Protein AF-A0A929BV76-F1 (afdb_monomer)

Mean predicted aligned error: 12.41 Å

pLDDT: mean 89.95, std 10.4, range [46.97, 98.25]

Foldseek 3Di:
DKAFFPPFDWDDDPNWTWTAAPVGDIDTDHPVLVVLLVVPHPDDLVVCLVPVCVVVDHSVNNVVSVVVCCVRRRIPDPCPPDPPDLQQDEDDEAEAEAEDAQCQVVVVVVVVVVVPDSYDDYAAEYEYQQHDNCSVVCCVPPPVRHHYHYDNHGDDPVVSVVVSVVVD

Sequence (168 aa):
MYLQPPGVEETKIDRRHVLSTGEGGKIVIDAKLFAFWKFAIGKDLSTILVEYTAQEVNQNEVRAGLSCLVEAGLLLREQDRQPENSEMVSGPLVSIIIVAHNSQEWLTECLDSIGQQTYQPIEILLVDNGSDDGTGTWISSAYPQVKYHRLMTSVSFSKAINIGVEKS

Solvent-accessible surface area (backbone atoms only — not comparable to full-atom values): 9756 Å² total; per-residue (Å²): 71,27,35,75,37,74,69,47,45,87,46,74,57,97,91,37,46,27,36,30,23,67,87,74,48,76,46,79,46,55,74,66,62,46,51,49,53,63,64,40,47,80,32,39,71,71,57,46,58,58,64,53,35,74,71,78,45,55,67,65,58,54,51,49,52,52,48,53,34,34,76,66,44,59,30,39,52,72,57,80,78,56,76,89,70,78,59,73,45,73,66,74,79,42,75,46,71,43,77,42,58,70,41,59,77,63,48,51,60,52,50,55,56,61,71,66,51,53,62,43,49,71,47,45,36,40,30,30,43,44,54,85,77,52,50,70,64,48,42,62,69,77,41,70,82,46,46,78,45,76,36,95,60,66,67,56,69,71,57,48,51,52,55,37,62,76,70,102

Secondary structure (DSSP, 8-state):
-EEPPTT--EEEETTEEEEE-TTS-EEEE-HHHHHHHHHHBT--HHHHHHHTGGGT--HHHHHHHHHHHHHTTS-EETTTT--S----EEEEEEEEEEEESS-HHHHHHHHHHHHT-SEEEEEEEEEE-S--SSHHHHHHHH-TTSEEEE-SS---HHHHHHHHHTT-

Structure (mmCIF, N/CA/C/O backbone):
data_AF-A0A929BV76-F1
#
_entry.id   AF-A0A929BV76-F1
#
loop_
_atom_site.group_PDB
_atom_site.id
_atom_site.type_symbol
_atom_site.label_atom_id
_atom_site.label_alt_id
_atom_site.label_comp_id
_atom_site.label_asym_id
_atom_site.label_entity_id
_atom_site.label_seq_id
_atom_site.pdbx_PDB_ins_code
_atom_site.Cartn_x
_atom_site.Cartn_y
_atom_site.Cartn_z
_atom_site.occupancy
_atom_site.B_iso_or_equiv
_atom_site.auth_seq_id
_atom_site.auth_comp_id
_atom_site.auth_asym_id
_atom_site.auth_atom_id
_atom_site.pdbx_PDB_model_num
ATOM 1 N N . MET A 1 1 ? -16.881 0.079 12.550 1.00 89.56 1 MET A N 1
ATOM 2 C CA . MET A 1 1 ? -16.671 -0.217 13.987 1.00 89.56 1 MET A CA 1
ATOM 3 C C . MET A 1 1 ? -15.292 -0.843 14.200 1.00 89.56 1 MET A C 1
ATOM 5 O O . MET A 1 1 ? -14.754 -1.395 13.246 1.00 89.56 1 MET A O 1
ATOM 9 N N . TYR A 1 2 ? -14.708 -0.754 15.396 1.00 93.62 2 TYR A N 1
ATOM 10 C CA . TYR A 1 2 ? -13.514 -1.506 15.792 1.00 93.62 2 TYR A CA 1
ATOM 11 C C . TYR A 1 2 ? -13.928 -2.785 16.521 1.00 93.62 2 TYR A C 1
ATOM 13 O O . TYR A 1 2 ? -14.788 -2.753 17.397 1.00 93.62 2 TYR A O 1
ATOM 21 N N . LEU A 1 3 ? -13.320 -3.909 16.172 1.00 93.94 3 LEU A N 1
ATOM 22 C CA . LEU A 1 3 ? -13.621 -5.234 16.696 1.00 93.94 3 LEU A CA 1
ATOM 23 C C . LEU A 1 3 ? -12.371 -5.881 17.278 1.00 93.94 3 LEU A C 1
ATOM 25 O O . LEU A 1 3 ? -11.248 -5.571 16.884 1.00 93.94 3 LEU A O 1
ATOM 29 N N . GLN A 1 4 ? -12.582 -6.835 18.176 1.00 93.81 4 GLN A N 1
ATOM 30 C CA . GLN A 1 4 ? -11.523 -7.725 18.624 1.00 93.81 4 GLN A CA 1
ATOM 31 C C . GLN A 1 4 ? -11.252 -8.788 17.541 1.00 93.81 4 GLN A C 1
ATOM 33 O O . GLN A 1 4 ? -12.186 -9.500 17.159 1.00 93.81 4 GLN A O 1
ATOM 38 N N . PRO A 1 5 ? -10.011 -8.919 17.041 1.00 91.44 5 PRO A N 1
ATOM 39 C CA . PRO A 1 5 ? -9.656 -9.963 16.088 1.00 91.44 5 PRO A CA 1
ATOM 40 C C . PRO A 1 5 ? -9.756 -11.367 16.719 1.00 91.44 5 PRO A C 1
ATOM 42 O O . PRO A 1 5 ? -9.495 -11.523 17.917 1.00 91.44 5 PRO A O 1
ATOM 45 N N . PRO A 1 6 ? -10.080 -12.415 15.939 1.00 89.50 6 PRO A N 1
ATOM 46 C CA . PRO A 1 6 ? -10.023 -13.795 16.417 1.00 89.50 6 PRO A CA 1
ATOM 47 C C . PRO A 1 6 ? -8.628 -14.163 16.946 1.00 89.50 6 PRO A C 1
ATOM 49 O O . PRO A 1 6 ? -7.618 -13.827 16.332 1.00 89.50 6 PRO A O 1
ATOM 52 N N . GLY A 1 7 ? -8.565 -14.869 18.079 1.00 88.94 7 GLY A N 1
ATOM 53 C CA . GLY A 1 7 ? -7.301 -15.323 18.680 1.00 88.94 7 GLY A CA 1
ATOM 54 C C . GLY A 1 7 ? -6.524 -14.254 19.459 1.00 88.94 7 GLY A C 1
ATOM 55 O O . GLY A 1 7 ? -5.500 -14.576 20.062 1.00 88.94 7 GLY A O 1
ATOM 56 N N . VAL A 1 8 ? -7.005 -13.008 19.498 1.00 93.12 8 VAL A N 1
ATOM 57 C CA . VAL A 1 8 ? -6.474 -11.965 20.386 1.00 93.12 8 VAL A CA 1
ATOM 58 C C . VAL A 1 8 ? -7.124 -12.112 21.753 1.00 93.12 8 VAL A C 1
ATOM 60 O O . VAL A 1 8 ? -8.315 -11.862 21.911 1.00 93.12 8 VAL A O 1
ATOM 63 N N . GLU A 1 9 ? -6.346 -12.513 22.750 1.00 92.31 9 GLU A N 1
ATOM 64 C CA . GLU A 1 9 ? -6.779 -12.755 24.121 1.00 92.31 9 GLU A CA 1
ATOM 65 C C . GLU A 1 9 ? -5.881 -12.007 25.103 1.00 92.31 9 GLU A C 1
ATOM 67 O O . GLU A 1 9 ? -4.672 -11.862 24.907 1.00 92.31 9 GLU A O 1
ATOM 72 N N . GLU A 1 10 ? -6.480 -11.546 26.199 1.00 93.88 10 GLU A N 1
ATOM 73 C CA . GLU A 1 10 ? -5.738 -10.954 27.303 1.00 93.88 10 GLU A CA 1
ATOM 74 C C . GLU A 1 10 ? -5.147 -12.044 28.199 1.00 93.88 10 GLU A C 1
ATOM 76 O O . GLU A 1 10 ? -5.849 -12.882 28.760 1.00 93.88 10 GLU A O 1
ATOM 81 N N . THR A 1 11 ? -3.847 -11.939 28.443 1.00 93.50 11 THR A N 1
ATOM 82 C CA . THR A 1 11 ? -3.142 -12.636 29.515 1.00 93.50 11 THR A CA 1
ATOM 83 C C . THR A 1 11 ? -2.368 -11.632 30.371 1.00 93.50 11 THR A C 1
ATOM 85 O O . THR A 1 11 ? -2.231 -10.455 30.025 1.00 93.50 11 THR A O 1
ATOM 88 N N . LYS A 1 12 ? -1.867 -12.075 31.529 1.00 91.81 12 LYS A N 1
ATOM 89 C CA . LYS A 1 12 ? -1.009 -11.255 32.393 1.00 91.81 12 LYS A CA 1
ATOM 90 C C . LYS A 1 12 ? 0.306 -11.959 32.677 1.00 91.81 12 LYS A C 1
ATOM 92 O O . LYS A 1 12 ? 0.313 -13.122 33.067 1.00 91.81 12 LYS A O 1
ATOM 97 N N . ILE A 1 13 ? 1.402 -11.219 32.540 1.00 90.31 13 ILE A N 1
ATOM 98 C CA . ILE A 1 13 ? 2.753 -11.660 32.905 1.00 90.31 13 ILE A CA 1
ATOM 99 C C . ILE A 1 13 ? 3.349 -10.585 33.808 1.00 90.31 13 ILE A C 1
ATOM 101 O O . ILE A 1 13 ? 3.419 -9.421 33.418 1.00 90.31 13 ILE A O 1
ATOM 105 N N . ASP A 1 14 ? 3.735 -10.947 35.032 1.00 87.25 14 ASP A N 1
ATOM 106 C CA . ASP A 1 14 ? 4.325 -10.023 36.013 1.00 87.25 14 ASP A CA 1
ATOM 107 C C . ASP A 1 14 ? 3.531 -8.715 36.181 1.00 87.25 14 ASP A C 1
ATOM 109 O O . ASP A 1 14 ? 4.085 -7.618 36.169 1.00 87.25 14 ASP A O 1
ATOM 113 N N . ARG A 1 15 ? 2.200 -8.832 36.307 1.00 87.62 15 ARG A N 1
ATOM 114 C CA . ARG A 1 15 ? 1.238 -7.712 36.419 1.00 87.62 15 ARG A CA 1
ATOM 115 C C . ARG A 1 15 ? 1.116 -6.811 35.180 1.00 87.62 15 ARG A C 1
ATOM 117 O O . ARG A 1 15 ? 0.365 -5.842 35.234 1.00 87.62 15 ARG A O 1
ATOM 124 N N . ARG A 1 16 ? 1.787 -7.127 34.071 1.00 90.25 16 ARG A N 1
ATOM 125 C CA . ARG A 1 16 ? 1.642 -6.424 32.788 1.00 90.25 16 ARG A CA 1
ATOM 126 C C . ARG A 1 16 ? 0.587 -7.103 31.924 1.00 90.25 16 ARG A C 1
ATOM 128 O O . ARG A 1 16 ? 0.485 -8.331 31.934 1.00 90.25 16 ARG A O 1
ATOM 135 N N . HIS A 1 17 ? -0.186 -6.304 31.197 1.00 95.06 17 HIS A N 1
ATOM 136 C CA . HIS A 1 17 ? -1.154 -6.810 30.230 1.00 95.06 17 HIS A CA 1
ATOM 137 C C . HIS A 1 17 ? -0.415 -7.314 28.992 1.00 95.06 17 HIS A C 1
ATOM 139 O O . HIS A 1 17 ? 0.510 -6.664 28.503 1.00 95.06 17 HIS A O 1
ATOM 145 N N . VAL A 1 18 ? -0.808 -8.488 28.510 1.00 94.88 18 VAL A N 1
ATOM 146 C CA . VAL A 1 18 ? -0.233 -9.122 27.327 1.00 94.88 18 VAL A CA 1
ATOM 147 C C . VAL A 1 18 ? -1.372 -9.569 26.431 1.00 94.88 18 VAL A C 1
ATOM 149 O O . VAL A 1 18 ? -2.225 -10.333 26.872 1.00 94.88 18 VAL A O 1
ATOM 152 N N . LEU A 1 19 ? -1.387 -9.101 25.191 1.00 95.94 19 LEU A N 1
ATOM 153 C CA . LEU A 1 19 ? -2.366 -9.507 24.189 1.00 95.94 19 LEU A CA 1
ATOM 154 C C . LEU A 1 19 ? -1.727 -10.524 23.243 1.00 95.94 19 LEU A C 1
ATOM 156 O O . LEU A 1 19 ? -0.604 -10.302 22.785 1.00 95.94 19 LEU A O 1
ATOM 160 N N . SER A 1 20 ? -2.400 -11.641 22.968 1.00 93.56 20 SER A N 1
ATOM 161 C CA . SER A 1 20 ? -1.988 -12.519 21.867 1.00 93.56 20 SER A CA 1
ATOM 162 C C . SER A 1 20 ? -2.314 -11.888 20.513 1.00 93.56 20 SER A C 1
ATOM 164 O O . SER A 1 20 ? -3.194 -11.038 20.419 1.00 93.56 20 SER A O 1
ATOM 166 N N . THR A 1 21 ? -1.607 -12.296 19.463 1.00 87.12 21 THR A N 1
ATOM 167 C CA . THR A 1 21 ? -1.942 -11.958 18.072 1.00 87.12 21 THR A CA 1
ATOM 168 C C . THR A 1 21 ? -2.556 -13.171 17.372 1.00 87.12 21 THR A C 1
ATOM 170 O O . THR A 1 21 ? -2.364 -14.306 17.815 1.00 87.12 2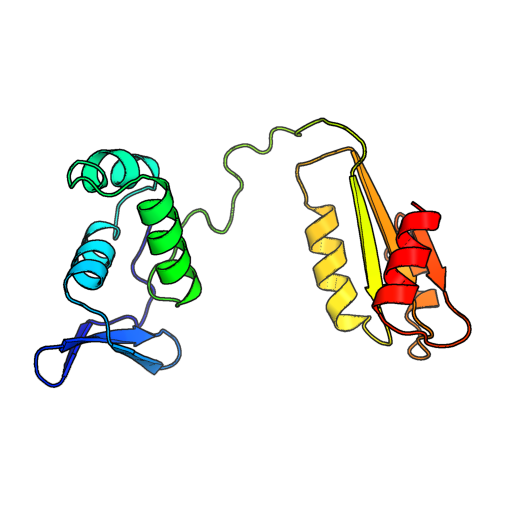1 THR A O 1
ATOM 173 N N . GLY A 1 22 ? -3.261 -12.954 16.257 1.00 77.19 22 GLY A N 1
ATOM 174 C CA . GLY A 1 22 ? -3.861 -14.039 15.464 1.00 77.19 22 GLY A CA 1
ATOM 175 C C . GLY A 1 22 ? -2.853 -15.075 14.937 1.00 77.19 22 GLY A C 1
ATOM 176 O O . GLY A 1 22 ? -3.221 -16.218 14.687 1.00 77.19 22 GLY A O 1
ATOM 177 N N . GLU A 1 23 ? -1.572 -14.708 14.839 1.00 81.31 23 GLU A N 1
ATOM 178 C CA . GLU A 1 23 ? -0.470 -15.591 14.422 1.00 81.31 23 GLU A CA 1
ATOM 179 C C . GLU A 1 23 ? 0.255 -16.270 15.604 1.00 81.31 23 GLU A C 1
ATOM 181 O O . GLU A 1 23 ? 1.287 -16.914 15.428 1.00 81.31 23 GLU A O 1
ATOM 186 N N . GLY A 1 24 ? -0.260 -16.133 16.832 1.00 81.44 24 GLY A N 1
ATOM 187 C CA . GLY A 1 24 ? 0.323 -16.740 18.036 1.00 81.44 24 GLY A CA 1
ATOM 188 C C . GLY A 1 24 ? 1.435 -15.919 18.704 1.00 81.44 24 GLY A C 1
ATOM 189 O O . GLY A 1 24 ? 2.066 -16.392 19.654 1.00 81.44 24 GLY A O 1
ATOM 190 N N . GLY A 1 25 ? 1.665 -14.684 18.252 1.00 88.25 25 GLY A N 1
ATOM 191 C CA . GLY A 1 25 ? 2.547 -13.720 18.907 1.00 88.25 25 GLY A CA 1
ATOM 192 C C . GLY A 1 25 ? 1.968 -13.198 20.226 1.00 88.25 25 GLY A C 1
ATOM 193 O O . GLY A 1 25 ? 0.800 -13.418 20.544 1.00 88.25 25 GLY A O 1
ATOM 194 N N . LYS A 1 26 ? 2.792 -12.502 21.018 1.00 92.75 26 LYS A N 1
ATOM 195 C CA . LYS A 1 26 ? 2.381 -11.858 22.277 1.00 92.75 26 LYS A CA 1
ATOM 196 C C . LYS A 1 26 ? 2.942 -10.445 22.359 1.00 92.75 26 LYS A C 1
ATOM 198 O O . LYS A 1 26 ? 4.150 -10.258 22.238 1.00 92.75 26 LYS A O 1
ATOM 203 N N . ILE A 1 27 ? 2.078 -9.474 22.625 1.00 93.00 27 ILE A N 1
ATOM 204 C CA . ILE A 1 27 ? 2.427 -8.058 22.735 1.00 93.00 27 ILE A CA 1
ATOM 205 C C . ILE A 1 27 ? 2.163 -7.606 24.166 1.00 93.00 27 ILE A C 1
ATOM 207 O O . ILE A 1 27 ? 1.034 -7.661 24.651 1.00 93.00 27 ILE A O 1
ATOM 211 N N . VAL A 1 28 ? 3.214 -7.163 24.856 1.00 94.56 28 VAL A N 1
ATOM 212 C CA . VAL A 1 28 ? 3.083 -6.528 26.172 1.00 94.56 28 VAL A CA 1
ATOM 213 C C . VAL A 1 28 ? 2.648 -5.083 25.963 1.00 94.56 28 VAL A C 1
ATOM 215 O O . VAL A 1 28 ? 3.288 -4.350 25.215 1.00 94.56 28 VAL A O 1
ATOM 218 N N . ILE A 1 29 ? 1.586 -4.673 26.645 1.00 93.00 29 ILE A N 1
ATOM 219 C CA . ILE A 1 29 ? 0.971 -3.356 26.492 1.00 93.00 29 ILE A CA 1
ATOM 220 C C . ILE A 1 29 ? 0.846 -2.670 27.856 1.00 93.00 29 ILE A C 1
ATOM 222 O O . ILE A 1 29 ? 0.606 -3.320 28.880 1.00 93.00 29 ILE A O 1
ATOM 226 N N . ASP A 1 30 ? 1.058 -1.353 27.897 1.00 91.75 30 ASP A N 1
ATOM 227 C CA . ASP A 1 30 ? 0.887 -0.587 29.130 1.00 91.75 30 ASP A CA 1
ATOM 228 C C . ASP A 1 30 ? -0.599 -0.433 29.494 1.00 91.75 30 ASP A C 1
ATOM 230 O O . ASP A 1 30 ? -1.496 -0.636 28.676 1.00 91.75 30 ASP A O 1
ATOM 234 N N . ALA A 1 31 ? -0.872 -0.067 30.747 1.00 90.56 31 ALA A N 1
ATOM 235 C CA . ALA A 1 31 ? -2.235 0.001 31.264 1.00 90.56 31 ALA A CA 1
ATOM 236 C C . ALA A 1 31 ? -3.123 1.032 30.541 1.00 90.56 31 ALA A C 1
ATOM 238 O O . ALA A 1 31 ? -4.326 0.798 30.418 1.00 90.56 31 ALA A O 1
ATOM 239 N N . LYS A 1 32 ? -2.561 2.150 30.058 1.00 90.12 32 LYS A N 1
ATOM 240 C CA . LYS A 1 32 ? -3.327 3.177 29.337 1.00 90.12 32 LYS A CA 1
ATOM 241 C C . LYS A 1 32 ? -3.707 2.673 27.954 1.00 90.12 32 LYS A C 1
ATOM 243 O O . LYS A 1 32 ? -4.881 2.725 27.599 1.00 90.12 32 LYS A O 1
ATOM 248 N N . LEU A 1 33 ? -2.743 2.144 27.200 1.00 91.44 33 LEU A N 1
ATOM 249 C CA . LEU A 1 33 ? -3.015 1.628 25.859 1.00 91.44 33 LEU A CA 1
ATOM 250 C C . LEU A 1 33 ? -3.921 0.388 25.907 1.00 91.44 33 LEU A C 1
ATOM 252 O O . LEU A 1 33 ? -4.783 0.215 25.052 1.00 91.44 33 LEU A O 1
ATOM 256 N N . PHE A 1 34 ? -3.809 -0.426 26.957 1.00 94.62 34 PHE A N 1
ATOM 257 C CA . PHE A 1 34 ? -4.718 -1.540 27.207 1.00 94.62 34 PHE A CA 1
ATOM 258 C C . PHE A 1 34 ? -6.158 -1.086 27.494 1.00 94.62 34 PHE A C 1
ATOM 260 O O . PHE A 1 34 ? -7.112 -1.647 26.950 1.00 94.62 34 PHE A O 1
ATOM 267 N N . ALA A 1 35 ? -6.329 -0.062 28.337 1.00 93.12 35 ALA A N 1
ATOM 268 C CA . ALA A 1 35 ? -7.640 0.525 28.595 1.00 93.12 35 ALA A CA 1
ATOM 269 C C . ALA A 1 35 ? -8.236 1.127 27.315 1.00 93.12 35 ALA A C 1
ATOM 271 O O . ALA A 1 35 ? -9.422 0.934 27.052 1.00 93.12 35 ALA A O 1
ATOM 272 N N . PHE A 1 36 ? -7.408 1.778 26.493 1.00 94.62 36 PHE A N 1
ATOM 273 C CA . PHE A 1 36 ? -7.817 2.305 25.195 1.00 94.62 36 PHE A CA 1
ATOM 274 C C . PHE A 1 36 ? -8.262 1.207 24.226 1.00 94.62 36 PHE A C 1
ATOM 276 O O . PHE A 1 36 ? -9.326 1.313 23.620 1.00 94.62 36 PHE A O 1
ATOM 283 N N . TRP A 1 37 ? -7.492 0.121 24.129 1.00 95.81 37 TRP A N 1
ATOM 284 C CA . TRP A 1 37 ? -7.837 -1.049 23.325 1.00 95.81 37 TRP A CA 1
ATOM 285 C C . TRP A 1 37 ? -9.200 -1.623 23.731 1.00 95.81 37 TRP A C 1
ATOM 287 O O . TRP A 1 37 ? -10.087 -1.742 22.888 1.00 95.81 37 TRP A O 1
ATOM 297 N N . LYS A 1 38 ? -9.421 -1.875 25.032 1.00 95.19 38 LYS A N 1
ATOM 298 C CA . LYS A 1 38 ? -10.731 -2.323 25.544 1.00 95.19 38 LYS A CA 1
ATOM 299 C C . LYS A 1 38 ? -11.846 -1.325 25.259 1.00 95.19 38 LYS A C 1
ATOM 301 O O . LYS A 1 38 ? -12.967 -1.727 24.966 1.00 95.19 38 LYS A O 1
ATOM 306 N N . PHE A 1 39 ? -11.552 -0.034 25.373 1.00 95.31 39 PHE A N 1
ATOM 307 C CA . PHE A 1 39 ? -12.518 1.026 25.134 1.00 95.31 39 PHE A CA 1
ATOM 308 C C . PHE A 1 39 ? -12.982 1.071 23.671 1.00 95.31 39 PHE A C 1
ATOM 310 O O . PHE A 1 39 ? -14.166 1.307 23.427 1.00 95.31 39 PHE A O 1
ATOM 317 N N . ALA A 1 40 ? -12.071 0.848 22.721 1.00 95.31 40 ALA A N 1
ATOM 318 C CA . ALA A 1 40 ? -12.346 0.932 21.291 1.00 95.31 40 ALA A CA 1
ATOM 319 C C . ALA A 1 40 ? -13.221 -0.219 20.767 1.00 95.31 40 ALA A C 1
ATOM 321 O O . ALA A 1 40 ? -13.998 -0.012 19.835 1.00 95.31 40 ALA A O 1
ATOM 322 N N . ILE A 1 41 ? -13.125 -1.415 21.362 1.00 95.44 41 ILE A N 1
ATOM 323 C CA . ILE A 1 41 ? -13.888 -2.596 20.929 1.00 95.44 41 ILE A CA 1
ATOM 324 C C . ILE A 1 41 ? -15.396 -2.306 20.969 1.00 95.44 41 ILE A C 1
ATOM 326 O O . ILE A 1 41 ? -15.948 -1.885 21.986 1.00 95.44 41 ILE A O 1
ATOM 330 N N . GLY A 1 42 ? -16.065 -2.554 19.844 1.00 94.50 42 GLY A N 1
ATOM 331 C CA . GLY A 1 42 ? -17.498 -2.346 19.655 1.00 94.50 42 GLY A CA 1
ATOM 332 C C . GLY A 1 42 ? -17.909 -0.898 19.375 1.00 94.50 42 GLY A C 1
ATOM 333 O O . GLY A 1 42 ? -19.103 -0.622 19.342 1.00 94.50 42 GLY A O 1
ATOM 334 N N . LYS A 1 43 ? -16.966 0.035 19.179 1.00 93.88 43 LYS A N 1
ATOM 335 C CA . LYS A 1 43 ? -17.265 1.443 18.857 1.00 93.88 43 LYS A CA 1
ATOM 336 C C . LYS A 1 43 ? -16.765 1.827 17.470 1.00 93.88 43 LYS A C 1
ATOM 338 O O . LYS A 1 43 ? -15.825 1.235 16.948 1.00 93.88 43 LYS A O 1
ATOM 343 N N . ASP A 1 44 ? -17.386 2.816 16.841 1.00 92.12 44 ASP A N 1
ATOM 344 C CA . ASP A 1 44 ? -16.853 3.438 15.626 1.00 92.12 44 ASP A CA 1
ATOM 345 C C . ASP A 1 44 ? -15.893 4.598 15.944 1.00 92.12 44 ASP A C 1
ATOM 347 O O . ASP A 1 44 ? -15.780 5.052 17.085 1.00 92.12 44 ASP A O 1
ATOM 351 N N . LEU A 1 45 ? -15.182 5.076 14.918 1.00 91.19 45 LEU A N 1
ATOM 352 C CA . LEU A 1 45 ? -14.203 6.151 15.069 1.00 91.19 45 LEU A CA 1
ATOM 353 C C . LEU A 1 45 ? -14.842 7.451 15.578 1.00 91.19 45 LEU A C 1
ATOM 355 O O . LEU A 1 45 ? -14.228 8.141 16.385 1.00 91.19 45 LEU A O 1
ATOM 359 N N . SER A 1 46 ? -16.054 7.787 15.134 1.00 89.19 46 SER A N 1
ATOM 360 C CA . SER A 1 46 ? -16.720 9.030 15.531 1.00 89.19 46 SER A CA 1
ATOM 361 C C . SER A 1 46 ? -17.072 9.027 17.018 1.00 89.19 46 SER A C 1
ATOM 363 O O . SER A 1 46 ? -16.794 9.998 17.718 1.00 89.19 46 SER A O 1
ATOM 365 N N . THR A 1 47 ? -17.554 7.892 17.522 1.00 91.06 47 THR A N 1
ATOM 366 C CA . THR A 1 47 ? -17.882 7.684 18.932 1.00 91.06 47 THR A CA 1
ATOM 367 C C . THR A 1 47 ? -16.616 7.744 19.784 1.00 91.06 47 THR A C 1
ATOM 369 O O . THR A 1 47 ? -16.568 8.466 20.778 1.00 91.06 47 THR A O 1
ATOM 372 N N . ILE A 1 48 ? -15.541 7.064 19.366 1.00 92.62 48 ILE A N 1
ATOM 373 C CA . ILE A 1 48 ? -14.266 7.073 20.100 1.00 92.62 48 ILE A CA 1
ATOM 374 C C . ILE A 1 48 ? -13.662 8.482 20.146 1.00 92.62 48 ILE A C 1
ATOM 376 O O . ILE A 1 48 ? -13.182 8.907 21.194 1.00 92.62 48 ILE A O 1
ATOM 380 N N . LEU A 1 49 ? -13.703 9.224 19.038 1.00 90.50 49 LEU A N 1
ATOM 381 C CA . LEU A 1 49 ? -13.173 10.587 18.974 1.00 90.50 49 LEU A CA 1
ATOM 382 C C . LEU A 1 49 ? -13.958 11.594 19.808 1.00 90.50 49 LEU A C 1
ATOM 384 O O . LEU A 1 49 ? -13.402 12.639 20.112 1.00 90.50 49 LEU A O 1
ATOM 388 N N . VAL A 1 50 ? -15.218 11.323 20.146 1.00 87.75 50 VAL A N 1
ATOM 389 C CA . VAL A 1 50 ? -16.011 12.178 21.039 1.00 87.75 50 VAL A CA 1
ATOM 390 C C . VAL A 1 50 ? -15.780 11.780 22.494 1.00 87.75 50 VAL A C 1
ATOM 392 O O . VAL A 1 50 ? -15.498 12.624 23.343 1.00 87.75 50 VAL A O 1
ATOM 395 N N . GLU A 1 51 ? -15.881 10.487 22.790 1.00 89.94 51 GLU A N 1
ATOM 396 C CA . GLU A 1 51 ? -15.883 9.983 24.162 1.00 89.94 51 GLU A CA 1
ATOM 397 C C . GLU A 1 51 ? -14.480 9.884 24.774 1.00 89.94 51 GLU A C 1
ATOM 399 O O . GLU A 1 51 ? -14.309 10.126 25.968 1.00 89.94 51 GLU A O 1
ATOM 404 N N . TYR A 1 52 ? -13.457 9.539 23.986 1.00 85.00 52 TYR A N 1
ATOM 405 C CA . TYR A 1 52 ? -12.106 9.315 24.510 1.00 85.00 52 TYR A CA 1
ATOM 406 C C . TYR A 1 52 ? -11.294 10.609 24.624 1.00 85.00 52 TYR A C 1
ATOM 408 O O . TYR A 1 52 ? -10.491 10.761 25.542 1.00 85.00 52 TYR A O 1
ATOM 416 N N . THR A 1 53 ? -11.539 11.594 23.755 1.00 75.88 53 THR A N 1
ATOM 417 C CA . THR A 1 53 ? -10.887 12.913 23.860 1.00 75.88 53 THR A CA 1
ATOM 418 C C . THR A 1 53 ? -11.402 13.743 25.031 1.00 75.88 53 THR A C 1
ATOM 420 O O . THR A 1 53 ? -10.761 14.717 25.415 1.00 75.88 53 THR A O 1
ATOM 423 N N . ALA A 1 54 ? -12.523 13.348 25.646 1.00 68.25 54 ALA A N 1
ATOM 424 C CA . ALA A 1 54 ? -12.969 13.905 26.922 1.00 68.25 54 ALA A CA 1
ATOM 425 C C . ALA A 1 54 ? -11.949 13.674 28.061 1.00 68.25 54 ALA A C 1
ATOM 427 O O . ALA A 1 54 ? -12.061 14.288 29.117 1.00 68.25 54 ALA A O 1
ATOM 428 N N . GLN A 1 55 ? -10.940 12.821 27.840 1.00 72.00 55 GLN A N 1
ATOM 429 C CA . GLN A 1 55 ? -9.830 12.545 28.755 1.00 72.00 55 GLN A CA 1
ATOM 430 C C . GLN A 1 55 ? -8.557 13.362 28.437 1.00 72.00 55 GLN A C 1
ATOM 432 O O . GLN A 1 55 ? -7.457 12.912 28.741 1.00 72.00 55 GLN A O 1
ATOM 437 N N . GLU A 1 56 ? -8.689 14.527 27.789 1.00 76.38 56 GLU A N 1
ATOM 438 C CA . GLU A 1 56 ? -7.584 15.431 27.391 1.00 76.38 56 GLU A CA 1
ATOM 439 C C . GLU A 1 56 ? -6.573 14.850 26.378 1.00 76.38 56 GLU A C 1
ATOM 441 O O . GLU A 1 56 ? -5.531 15.449 26.115 1.00 76.38 56 GLU A O 1
ATOM 446 N N . VAL A 1 57 ? -6.880 13.715 25.746 1.00 78.94 57 VAL A N 1
ATOM 447 C CA . VAL A 1 57 ? -6.084 13.168 24.635 1.00 78.94 57 VAL A CA 1
ATOM 448 C C . VAL A 1 57 ? -6.509 13.851 23.337 1.00 78.94 57 VAL A C 1
ATOM 450 O O . VAL A 1 57 ? -7.702 13.937 23.039 1.00 78.94 57 VAL A O 1
ATOM 453 N N . ASN A 1 58 ? -5.558 14.338 22.536 1.00 87.69 58 ASN A N 1
ATOM 454 C CA . ASN A 1 58 ? -5.907 14.989 21.274 1.00 87.69 58 ASN A CA 1
ATOM 455 C C . ASN A 1 58 ? -6.394 13.969 20.227 1.00 87.69 58 ASN A C 1
ATOM 457 O O . ASN A 1 58 ? -6.019 12.796 20.231 1.00 87.69 58 ASN A O 1
ATOM 461 N N . GLN A 1 59 ? -7.219 14.421 19.280 1.00 87.12 59 GLN A N 1
ATOM 462 C CA . GLN A 1 59 ? -7.807 13.523 18.284 1.00 87.12 59 GLN A CA 1
ATOM 463 C C . GLN A 1 59 ? -6.775 12.816 17.385 1.00 87.12 59 GLN A C 1
ATOM 465 O O . GLN A 1 59 ? -7.056 11.732 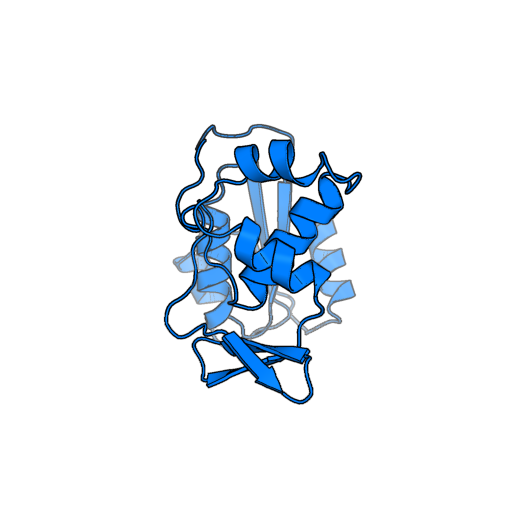16.876 1.00 87.12 59 GLN A O 1
ATOM 470 N N . ASN A 1 60 ? -5.607 13.417 17.148 1.00 85.94 60 ASN A N 1
ATOM 471 C CA . ASN A 1 60 ? -4.572 12.816 16.305 1.00 85.94 60 ASN A CA 1
ATOM 472 C C . ASN A 1 60 ? -3.886 11.650 17.021 1.00 85.94 60 ASN A C 1
ATOM 474 O O . ASN A 1 60 ? -3.635 10.627 16.396 1.00 85.94 60 ASN A O 1
ATOM 478 N N . GLU A 1 61 ? -3.659 11.764 18.327 1.00 89.38 61 GLU A N 1
ATOM 479 C CA . GLU A 1 61 ? -3.154 10.681 19.173 1.00 89.38 61 GLU A CA 1
ATOM 480 C C . GLU A 1 61 ? -4.147 9.523 19.251 1.00 89.38 61 GLU A C 1
ATOM 482 O O . GLU A 1 61 ? -3.744 8.369 19.128 1.00 89.38 61 GLU A O 1
ATOM 487 N N . VAL A 1 62 ? -5.448 9.814 19.364 1.00 91.62 62 VAL A N 1
ATOM 488 C CA . VAL A 1 62 ? -6.500 8.784 19.308 1.00 91.62 62 VAL A CA 1
ATOM 489 C C . VAL A 1 62 ? -6.468 8.049 17.966 1.00 91.62 62 VAL A C 1
ATOM 491 O O . VAL A 1 62 ? -6.457 6.818 17.939 1.00 91.62 62 VAL A O 1
ATOM 494 N N . ARG A 1 63 ? -6.399 8.784 16.845 1.00 92.19 63 ARG A N 1
ATOM 495 C CA . ARG A 1 63 ? -6.296 8.189 15.500 1.00 92.19 63 ARG A CA 1
ATOM 496 C C . ARG A 1 63 ? -5.032 7.348 15.344 1.00 92.19 63 ARG A C 1
ATOM 498 O O . ARG A 1 63 ? -5.121 6.218 14.874 1.00 92.19 63 ARG A O 1
ATOM 505 N N . ALA A 1 64 ? -3.884 7.874 15.762 1.00 90.88 64 ALA A N 1
ATOM 506 C CA . ALA A 1 64 ? -2.609 7.171 15.693 1.00 90.88 64 ALA A CA 1
ATOM 507 C C . ALA A 1 64 ? -2.629 5.896 16.545 1.00 90.88 64 ALA A C 1
ATOM 509 O O . ALA A 1 64 ? -2.242 4.838 16.065 1.00 90.88 64 ALA A O 1
ATOM 510 N N . GLY A 1 65 ? -3.154 5.964 17.771 1.00 93.00 65 GLY A N 1
ATOM 511 C CA . GLY A 1 65 ? -3.287 4.804 18.649 1.00 93.00 65 GLY A CA 1
ATOM 512 C C . GLY A 1 65 ? -4.178 3.715 18.051 1.00 93.00 65 GLY A C 1
ATOM 513 O O . GLY A 1 65 ? -3.800 2.547 18.069 1.00 93.00 65 GLY A O 1
ATOM 514 N N . LEU A 1 66 ? -5.327 4.085 17.472 1.00 94.62 66 LEU A N 1
ATOM 515 C CA . LEU A 1 66 ? -6.201 3.132 16.777 1.00 94.62 66 LEU A CA 1
ATOM 516 C C . LEU A 1 66 ? -5.496 2.508 15.574 1.00 94.62 66 LEU A C 1
ATOM 518 O O . LEU A 1 66 ? -5.572 1.296 15.406 1.00 94.62 66 LEU A O 1
ATOM 522 N N . SER A 1 67 ? -4.784 3.312 14.780 1.00 91.38 67 SER A N 1
ATOM 523 C CA . SER A 1 67 ? -4.005 2.820 13.640 1.00 91.38 67 SER A CA 1
ATOM 524 C C . SER A 1 67 ? -2.955 1.809 14.093 1.00 91.38 67 SER A C 1
ATOM 526 O O . SER A 1 67 ? -2.917 0.705 13.570 1.00 91.38 67 SER A O 1
ATOM 528 N N . CYS A 1 68 ? -2.165 2.130 15.120 1.00 92.25 68 CYS A N 1
ATOM 529 C CA . CYS A 1 68 ? -1.156 1.219 15.659 1.00 92.25 68 CYS A CA 1
ATOM 530 C C . CYS A 1 68 ? -1.764 -0.096 16.165 1.00 92.25 68 CYS A C 1
ATOM 532 O O . CYS A 1 68 ? -1.174 -1.154 15.974 1.00 92.25 68 CYS A O 1
ATOM 534 N N . LEU A 1 69 ? -2.933 -0.047 16.812 1.00 94.25 69 LEU A N 1
ATOM 535 C CA . LEU A 1 69 ? -3.626 -1.248 17.281 1.00 94.25 69 LEU A CA 1
ATOM 536 C C . LEU A 1 69 ? -4.166 -2.098 16.122 1.00 94.25 69 LEU A C 1
ATOM 538 O O . LEU A 1 69 ? -4.159 -3.322 16.232 1.00 94.25 69 LEU A O 1
ATOM 542 N N . VAL A 1 70 ? -4.613 -1.475 15.029 1.00 92.69 70 VAL A N 1
ATOM 543 C CA . VAL A 1 70 ? -5.049 -2.186 13.817 1.00 92.69 70 VAL A CA 1
ATOM 544 C C . VAL A 1 70 ? -3.863 -2.836 13.105 1.00 92.69 70 VAL A C 1
ATOM 546 O O . VAL A 1 70 ? -3.884 -4.041 12.882 1.00 92.69 70 VAL A O 1
ATOM 549 N N . GLU A 1 71 ? -2.792 -2.082 12.854 1.00 89.06 71 GLU A N 1
ATOM 550 C CA . GLU A 1 71 ? -1.565 -2.584 12.213 1.00 89.06 71 GLU A CA 1
ATOM 551 C C . GLU A 1 71 ? -0.901 -3.710 13.018 1.00 89.06 71 GLU A C 1
ATOM 553 O O . GLU A 1 71 ? -0.386 -4.676 12.462 1.00 89.06 71 GLU A O 1
ATOM 558 N N . ALA A 1 72 ? -0.951 -3.633 14.351 1.00 90.06 72 ALA A N 1
ATOM 559 C CA . ALA A 1 72 ? -0.454 -4.692 15.228 1.00 90.06 72 ALA A CA 1
ATOM 560 C C . ALA A 1 72 ? -1.352 -5.947 15.251 1.00 90.06 72 ALA A C 1
ATOM 562 O O . ALA A 1 72 ? -1.048 -6.900 15.973 1.00 90.06 72 ALA A O 1
ATOM 563 N N . GLY A 1 73 ? -2.479 -5.944 14.531 1.00 91.62 73 GLY A N 1
ATOM 564 C CA . GLY A 1 73 ? -3.455 -7.029 14.536 1.00 91.62 73 GLY A CA 1
ATOM 565 C C . GLY A 1 73 ? -4.142 -7.211 15.889 1.00 91.62 73 GLY A C 1
ATOM 566 O O . GLY A 1 73 ? -4.534 -8.326 16.225 1.00 91.62 73 GLY A O 1
ATOM 567 N N . LEU A 1 74 ? -4.250 -6.144 16.689 1.00 93.94 74 LEU A N 1
ATOM 568 C CA . LEU A 1 74 ? -4.913 -6.134 17.998 1.00 93.94 74 LEU A CA 1
ATOM 569 C C . LEU A 1 74 ? -6.345 -5.591 17.920 1.00 93.94 74 LEU A C 1
ATOM 571 O O . LEU A 1 74 ? -7.168 -5.919 18.772 1.00 93.94 74 LEU A O 1
ATOM 575 N N . LEU A 1 75 ? -6.664 -4.798 16.899 1.00 94.44 75 LEU A N 1
ATOM 576 C CA . LEU A 1 75 ? -8.024 -4.416 16.522 1.00 94.44 75 LEU A CA 1
ATOM 577 C C . LEU A 1 75 ? -8.255 -4.750 15.049 1.00 94.44 75 LEU A C 1
ATOM 579 O O . LEU A 1 75 ? -7.351 -4.633 14.234 1.00 94.44 75 LEU A O 1
ATOM 583 N N . LEU A 1 76 ? -9.479 -5.127 14.701 1.00 91.25 76 LEU A N 1
ATOM 584 C CA . LEU A 1 76 ? -9.954 -5.080 13.321 1.00 91.25 76 LEU A CA 1
ATOM 585 C C . LEU A 1 76 ? -10.810 -3.837 13.166 1.00 91.25 76 LEU A C 1
ATOM 587 O O . LEU A 1 76 ? -11.612 -3.531 14.048 1.00 91.25 76 LEU A O 1
ATOM 591 N N . ARG A 1 77 ? -10.709 -3.140 12.041 1.00 89.00 77 ARG A N 1
ATOM 592 C CA . ARG A 1 77 ? -11.685 -2.118 11.686 1.00 89.00 77 ARG A CA 1
ATOM 593 C C . ARG A 1 77 ? -12.636 -2.725 10.659 1.00 89.00 77 ARG A C 1
ATOM 595 O O . ARG A 1 77 ? -12.225 -3.061 9.561 1.00 89.00 77 ARG A O 1
ATOM 602 N N . GLU A 1 78 ? -13.927 -2.840 10.976 1.00 77.88 78 GLU A N 1
ATOM 603 C CA . GLU A 1 78 ? -14.937 -3.346 10.019 1.00 77.88 78 GLU A CA 1
ATOM 604 C C . GLU A 1 78 ? -14.967 -2.543 8.709 1.00 77.88 78 GLU A C 1
ATOM 606 O O . GLU A 1 78 ? -15.336 -3.068 7.665 1.00 77.88 78 GLU A O 1
ATOM 611 N N . GLN A 1 79 ? -14.548 -1.275 8.756 1.00 62.91 79 GLN A N 1
ATOM 612 C CA . GLN A 1 79 ? -14.428 -0.406 7.585 1.00 62.91 79 GLN A CA 1
ATOM 613 C C . GLN A 1 79 ? -13.139 -0.610 6.772 1.00 62.91 79 GLN A C 1
ATOM 615 O O . GLN A 1 79 ? -12.949 0.109 5.797 1.00 62.91 79 GLN A O 1
ATOM 620 N N . ASP A 1 80 ? -12.290 -1.597 7.077 1.00 51.25 80 ASP A N 1
ATOM 621 C CA . ASP A 1 80 ? -11.128 -1.931 6.232 1.00 51.25 80 ASP A CA 1
ATOM 622 C C . ASP A 1 80 ? -11.522 -2.518 4.867 1.00 51.25 80 ASP A C 1
ATOM 624 O O . ASP A 1 80 ? -10.665 -2.988 4.119 1.00 51.25 80 ASP A O 1
ATOM 628 N N . ARG A 1 81 ? -12.810 -2.497 4.487 1.00 51.59 81 ARG A N 1
ATOM 629 C CA . ARG A 1 81 ? -13.190 -2.928 3.143 1.00 51.59 81 ARG A CA 1
ATOM 630 C C . ARG A 1 81 ? -14.333 -2.234 2.423 1.00 51.59 81 ARG A C 1
ATOM 632 O O . ARG A 1 81 ? -14.748 -2.788 1.412 1.00 51.59 81 ARG A O 1
ATOM 639 N N . GLN A 1 82 ? -14.781 -1.041 2.817 1.00 47.91 82 GLN A N 1
ATOM 640 C CA . GLN A 1 82 ? -15.485 -0.160 1.871 1.00 47.9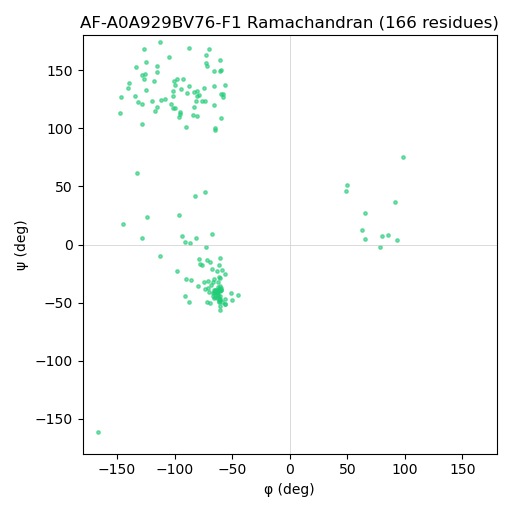1 82 GLN A CA 1
ATOM 641 C C . GLN A 1 82 ? -15.187 1.314 2.173 1.00 47.91 82 GLN A C 1
ATOM 643 O O . GLN A 1 82 ? -15.387 1.739 3.311 1.00 47.91 82 GLN A O 1
ATOM 648 N N . PRO A 1 83 ? -14.733 2.110 1.183 1.00 46.97 83 PRO A N 1
ATOM 649 C CA . PRO A 1 83 ? -14.713 3.555 1.329 1.00 46.97 83 PRO A CA 1
ATOM 650 C C . PRO A 1 83 ? -16.166 4.024 1.440 1.00 46.97 83 PRO A C 1
ATOM 652 O O . PRO A 1 83 ? -16.887 4.131 0.449 1.00 46.97 83 PRO A O 1
ATOM 655 N N . GLU A 1 84 ? -16.624 4.255 2.668 1.00 48.56 84 GLU A N 1
ATOM 656 C CA . GLU A 1 84 ? -17.861 4.981 2.928 1.00 48.56 84 GLU A CA 1
ATOM 657 C C . GLU A 1 84 ? -17.639 6.421 2.432 1.00 48.56 84 GLU A C 1
ATOM 659 O O . GLU A 1 84 ? -16.950 7.207 3.079 1.00 48.56 84 GLU A O 1
ATOM 664 N N . ASN A 1 85 ? -18.174 6.689 1.235 1.00 51.66 85 ASN A N 1
ATOM 665 C CA . ASN A 1 85 ? -17.955 7.809 0.303 1.00 51.66 85 ASN A CA 1
ATOM 666 C C . ASN A 1 85 ? -16.975 7.508 -0.840 1.00 51.66 85 ASN A C 1
ATOM 668 O O . ASN A 1 85 ? -15.873 8.047 -0.922 1.00 51.66 85 ASN A O 1
ATOM 672 N N . SER A 1 86 ? -17.454 6.740 -1.820 1.00 55.56 86 SER A N 1
ATOM 673 C CA . SER A 1 86 ? -16.948 6.747 -3.197 1.00 55.56 86 SER A CA 1
ATOM 674 C C . SER A 1 86 ? -17.383 8.015 -3.952 1.00 55.56 86 SER A C 1
ATOM 676 O O . SER A 1 86 ? -17.885 7.936 -5.076 1.00 55.56 86 SER A O 1
ATOM 678 N N . GLU A 1 87 ? -17.277 9.191 -3.336 1.00 61.84 87 GLU A N 1
ATOM 679 C CA . GLU A 1 87 ? -17.354 10.417 -4.123 1.00 61.84 87 GLU A CA 1
ATOM 680 C C . GLU A 1 87 ? -16.037 10.538 -4.881 1.00 61.84 87 GLU A C 1
ATOM 682 O O . GLU A 1 87 ? -14.959 10.489 -4.290 1.00 61.84 87 GLU A O 1
ATOM 687 N N . MET A 1 88 ? -16.125 10.632 -6.206 1.00 69.12 88 MET A N 1
ATOM 688 C CA . MET A 1 88 ? -14.964 10.891 -7.050 1.00 69.12 88 MET A CA 1
ATOM 689 C C . MET A 1 88 ? -14.369 12.234 -6.626 1.00 69.12 88 MET A C 1
ATOM 691 O O . MET A 1 88 ? -14.973 13.284 -6.856 1.00 69.12 88 MET A O 1
ATOM 695 N N . VAL A 1 89 ? -13.206 12.206 -5.978 1.00 75.50 89 VAL A N 1
ATOM 696 C CA . VAL A 1 89 ? -12.532 13.425 -5.525 1.00 75.50 89 VAL A CA 1
ATOM 697 C C . VAL A 1 89 ? -11.751 13.987 -6.703 1.00 75.50 89 VAL A C 1
ATOM 699 O O . VAL A 1 89 ? -10.847 13.325 -7.212 1.00 75.50 89 VAL A O 1
ATOM 702 N N . SER A 1 90 ? -12.101 15.203 -7.134 1.00 79.75 90 SER A N 1
ATOM 703 C CA . SER A 1 90 ? -11.409 15.905 -8.219 1.00 79.75 90 SER A CA 1
ATOM 704 C C . SER A 1 90 ? -10.379 16.910 -7.710 1.00 79.75 90 SER A C 1
ATOM 706 O O . SER A 1 90 ? -10.641 17.625 -6.742 1.00 79.75 90 SER A O 1
ATOM 708 N N . GLY A 1 91 ? -9.248 17.034 -8.404 1.00 86.88 91 GLY A N 1
ATOM 709 C CA . GLY A 1 91 ? -8.193 17.996 -8.082 1.00 86.88 91 GLY A CA 1
ATOM 710 C C . GLY A 1 91 ? -7.162 18.151 -9.209 1.00 86.88 91 GLY A C 1
ATOM 711 O O . GLY A 1 91 ? -7.472 17.829 -10.359 1.00 86.88 91 GLY A O 1
ATOM 712 N N . PRO A 1 92 ? -5.961 18.692 -8.925 1.00 94.00 92 PRO A N 1
ATOM 713 C CA . PRO A 1 92 ? -4.875 18.721 -9.904 1.00 94.00 92 PRO A CA 1
ATOM 714 C C . PRO A 1 92 ? -4.471 17.304 -10.335 1.00 94.00 92 PRO A C 1
ATOM 716 O O . PRO A 1 92 ? -4.698 16.339 -9.616 1.00 94.00 92 PRO A O 1
ATOM 719 N N . LEU A 1 93 ? -3.835 17.174 -11.500 1.00 95.12 93 LEU A N 1
ATOM 720 C CA . LEU A 1 93 ? -3.257 15.897 -11.919 1.00 95.12 93 LEU A CA 1
ATOM 721 C C . LEU A 1 93 ? -2.244 15.404 -10.880 1.00 95.12 93 LEU A C 1
ATOM 723 O O . LEU A 1 93 ? -1.340 16.146 -10.494 1.00 95.12 93 LEU A O 1
ATOM 727 N N . VAL A 1 94 ? -2.399 14.151 -10.456 1.00 96.19 94 VAL A N 1
ATOM 728 C CA . VAL A 1 94 ? -1.431 13.458 -9.604 1.00 96.19 94 VAL A CA 1
ATOM 729 C C . VAL A 1 94 ? -0.627 12.482 -10.451 1.00 96.19 94 VAL A C 1
ATOM 731 O O . VAL A 1 94 ? -1.185 11.561 -11.049 1.00 96.19 94 VAL A O 1
ATOM 734 N N . SER A 1 95 ? 0.691 12.668 -10.459 1.00 97.25 95 SER A N 1
ATOM 735 C CA . SER A 1 95 ? 1.638 11.789 -11.142 1.00 97.25 95 SER A CA 1
ATOM 736 C C . SER A 1 95 ? 2.206 10.757 -10.175 1.00 97.25 95 SER A C 1
ATOM 738 O O . SER A 1 95 ? 2.933 11.096 -9.240 1.00 97.25 95 SER A O 1
ATOM 740 N N . ILE A 1 96 ? 1.893 9.484 -10.406 1.00 97.81 96 ILE A N 1
ATOM 741 C CA . ILE A 1 96 ? 2.435 8.365 -9.636 1.00 97.81 96 ILE A CA 1
ATOM 742 C C . ILE A 1 96 ? 3.627 7.792 -10.399 1.00 97.81 96 ILE A C 1
ATOM 744 O O . ILE A 1 96 ? 3.472 7.172 -11.450 1.00 97.81 96 ILE A O 1
ATOM 748 N N . ILE A 1 97 ? 4.825 8.004 -9.857 1.00 98.25 97 ILE A N 1
ATOM 749 C CA . ILE A 1 97 ? 6.080 7.505 -10.425 1.00 98.25 97 ILE A CA 1
ATOM 750 C C . ILE A 1 97 ? 6.484 6.238 -9.677 1.00 98.25 97 ILE A C 1
ATOM 752 O O . ILE A 1 97 ? 6.772 6.276 -8.481 1.00 98.25 97 ILE A O 1
ATOM 756 N N . ILE A 1 98 ? 6.546 5.123 -10.397 1.00 98.00 98 ILE A N 1
ATOM 757 C CA . ILE A 1 98 ? 6.945 3.817 -9.875 1.00 98.00 98 ILE A CA 1
ATOM 758 C C . ILE A 1 98 ? 8.289 3.463 -10.500 1.00 98.00 98 ILE A C 1
ATOM 760 O O . ILE A 1 98 ? 8.415 3.444 -11.719 1.00 98.00 98 ILE A O 1
ATOM 764 N N . VAL A 1 99 ? 9.302 3.171 -9.687 1.00 97.75 99 VAL A N 1
ATOM 765 C CA . VAL A 1 99 ? 10.573 2.615 -10.171 1.00 97.75 99 VAL A CA 1
ATOM 766 C C . VAL A 1 99 ? 10.566 1.119 -9.899 1.00 97.75 99 VAL A C 1
ATOM 768 O O . VAL A 1 99 ? 10.353 0.716 -8.759 1.00 97.75 99 VAL A O 1
ATOM 771 N N . ALA A 1 100 ? 10.830 0.304 -10.918 1.00 96.69 100 ALA A N 1
ATOM 772 C CA . ALA A 1 100 ? 10.841 -1.151 -10.788 1.00 96.69 100 ALA A CA 1
ATOM 773 C C . ALA A 1 100 ? 12.065 -1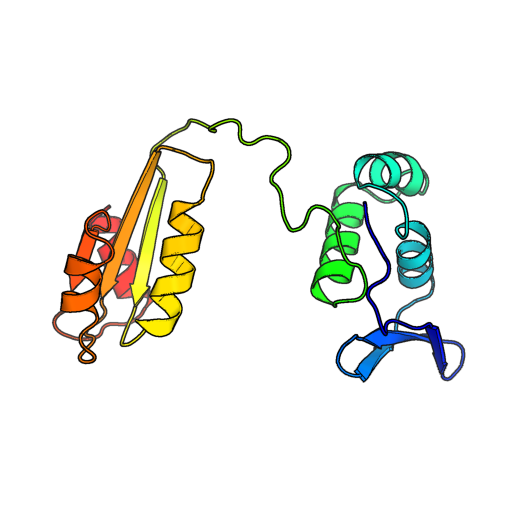.785 -11.450 1.00 96.69 100 ALA A C 1
ATOM 775 O O . ALA A 1 100 ? 12.622 -1.237 -12.398 1.00 96.69 100 ALA A O 1
ATOM 776 N N . HIS A 1 101 ? 12.472 -2.948 -10.948 1.00 96.06 101 HIS A N 1
ATOM 777 C CA . HIS A 1 101 ? 13.479 -3.804 -11.568 1.00 96.06 101 HIS A CA 1
ATOM 778 C C . HIS A 1 101 ? 13.129 -5.256 -11.249 1.00 96.06 101 HIS A C 1
ATOM 780 O O . HIS A 1 101 ? 13.168 -5.649 -10.083 1.00 96.06 101 HIS A O 1
ATOM 786 N N . ASN A 1 102 ? 12.761 -6.031 -12.265 1.00 94.88 102 ASN A N 1
ATOM 787 C CA . ASN A 1 102 ? 12.320 -7.419 -12.140 1.00 94.88 102 ASN A CA 1
ATOM 788 C C . ASN A 1 102 ? 11.232 -7.622 -11.064 1.00 94.88 102 ASN A C 1
ATOM 790 O O . ASN A 1 102 ? 11.392 -8.403 -10.127 1.00 94.88 102 ASN A O 1
ATOM 794 N N . SER A 1 103 ? 10.163 -6.819 -11.122 1.00 92.25 103 SER A N 1
ATOM 795 C CA . SER A 1 103 ? 9.159 -6.711 -10.046 1.00 92.25 103 SER A CA 1
ATOM 796 C C . SER A 1 103 ? 7.729 -6.999 -10.511 1.00 92.25 103 SER A C 1
ATOM 798 O O . SER A 1 103 ? 6.784 -6.523 -9.885 1.00 92.25 103 SER A O 1
ATOM 800 N N . GLN A 1 104 ? 7.549 -7.751 -11.602 1.00 90.19 104 GLN A N 1
ATOM 801 C CA . GLN A 1 104 ? 6.230 -8.023 -12.190 1.00 90.19 104 GLN A CA 1
ATOM 802 C C . GLN A 1 104 ? 5.191 -8.537 -11.170 1.00 90.19 104 GLN A C 1
ATOM 804 O O . GLN A 1 104 ? 4.040 -8.094 -11.191 1.00 90.19 104 GLN A O 1
ATOM 809 N N . GLU A 1 105 ? 5.593 -9.432 -10.261 1.00 87.56 105 GLU A N 1
ATOM 810 C CA . GLU A 1 105 ? 4.719 -9.983 -9.212 1.00 87.56 105 GLU A CA 1
ATOM 811 C C . GLU A 1 105 ? 4.098 -8.874 -8.347 1.00 87.56 105 GLU A C 1
ATOM 813 O O . GLU A 1 105 ? 2.879 -8.776 -8.233 1.00 87.56 105 GLU A O 1
ATOM 818 N N . TRP A 1 106 ? 4.931 -7.968 -7.834 1.00 91.31 106 TRP A N 1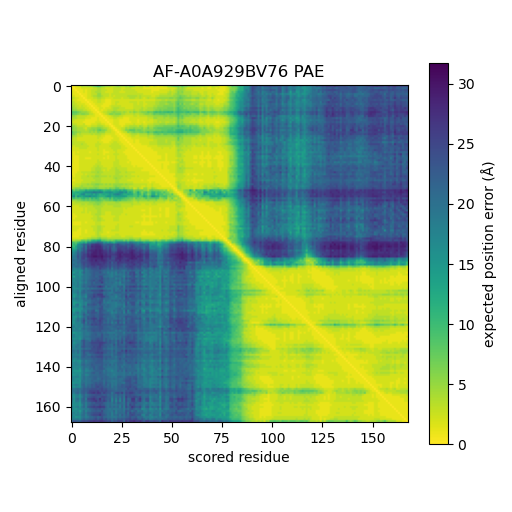
ATOM 819 C CA . TRP A 1 106 ? 4.516 -6.864 -6.964 1.00 91.31 106 TRP A CA 1
ATOM 820 C C . TRP A 1 106 ? 3.805 -5.739 -7.719 1.00 91.31 106 TRP A C 1
ATOM 822 O O . TRP A 1 106 ? 2.919 -5.074 -7.181 1.00 91.31 106 TRP A O 1
ATOM 832 N N . LEU A 1 107 ? 4.185 -5.512 -8.979 1.00 94.88 107 LEU A N 1
ATOM 833 C CA . LEU A 1 107 ? 3.578 -4.474 -9.806 1.00 94.88 107 LEU A CA 1
ATOM 834 C C . LEU A 1 107 ? 2.107 -4.767 -10.106 1.00 94.88 107 LEU A C 1
ATOM 836 O O . LEU A 1 107 ? 1.345 -3.820 -10.249 1.00 94.88 107 LEU A O 1
ATOM 84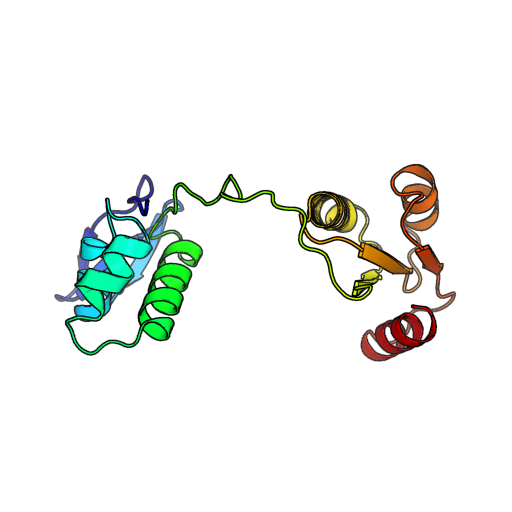0 N N . THR A 1 108 ? 1.701 -6.037 -10.173 1.00 93.38 108 THR A N 1
ATOM 841 C CA . THR A 1 108 ? 0.296 -6.404 -10.415 1.00 93.38 108 THR A CA 1
ATOM 842 C C . THR A 1 108 ? -0.599 -5.853 -9.304 1.00 93.38 108 THR A C 1
ATOM 844 O O . THR A 1 108 ? -1.479 -5.037 -9.561 1.00 93.38 108 THR A O 1
ATOM 847 N N . GLU A 1 109 ? -0.306 -6.208 -8.051 1.00 92.25 109 GLU A N 1
ATOM 848 C CA . GLU A 1 109 ? -1.073 -5.741 -6.891 1.00 92.25 109 GLU A CA 1
ATOM 849 C C . GLU A 1 109 ? -1.009 -4.213 -6.737 1.00 92.25 109 GLU A C 1
ATOM 851 O O . GLU A 1 109 ? -2.020 -3.559 -6.471 1.00 92.25 109 GLU A O 1
ATOM 856 N N . CYS A 1 110 ? 0.170 -3.624 -6.961 1.00 95.06 110 CYS A N 1
ATOM 857 C CA . CYS A 1 110 ? 0.362 -2.179 -6.887 1.00 95.06 110 CYS A CA 1
ATOM 858 C C . CYS A 1 110 ? -0.503 -1.425 -7.911 1.00 95.06 110 CYS A C 1
ATOM 860 O O . CYS A 1 110 ? -1.207 -0.480 -7.550 1.00 95.06 110 CYS A O 1
ATOM 862 N N . LEU A 1 111 ? -0.477 -1.841 -9.180 1.00 96.19 111 LEU A N 1
ATOM 863 C CA . LEU A 1 111 ? -1.208 -1.174 -10.258 1.00 96.19 111 LEU A CA 1
ATOM 864 C C . LEU A 1 111 ? -2.721 -1.383 -10.141 1.00 96.19 111 LEU A C 1
ATOM 866 O O . LEU A 1 111 ? -3.471 -0.431 -10.363 1.00 96.19 111 LEU A O 1
ATOM 870 N N . ASP A 1 112 ? -3.170 -2.569 -9.726 1.00 94.19 112 ASP A N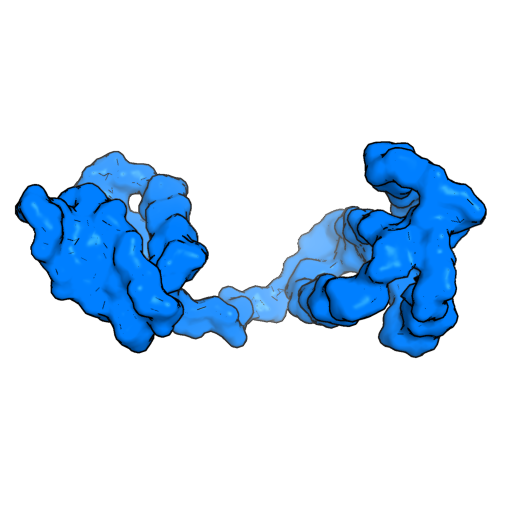 1
ATOM 871 C CA . ASP A 1 112 ? -4.587 -2.842 -9.463 1.00 94.19 112 ASP A CA 1
ATOM 872 C C . ASP A 1 112 ? -5.123 -1.994 -8.301 1.00 94.19 112 ASP A C 1
ATOM 874 O O . ASP A 1 112 ? -6.242 -1.479 -8.367 1.00 94.19 112 ASP A O 1
ATOM 878 N N . SER A 1 113 ? -4.318 -1.801 -7.252 1.00 93.62 113 SER A N 1
ATOM 879 C CA . SER A 1 113 ? -4.652 -0.935 -6.115 1.00 93.62 113 SER A CA 1
ATOM 880 C C . SER A 1 113 ? -4.743 0.542 -6.520 1.00 93.62 113 SER A C 1
ATOM 882 O O . SER A 1 113 ? -5.675 1.252 -6.126 1.00 93.62 113 SER A O 1
ATOM 884 N N . ILE A 1 114 ? -3.822 1.012 -7.371 1.00 94.25 114 ILE A N 1
ATOM 885 C CA . ILE A 1 114 ? -3.869 2.373 -7.925 1.00 94.25 114 ILE A CA 1
ATOM 886 C C . ILE A 1 114 ? -5.088 2.548 -8.846 1.00 94.25 114 ILE A C 1
ATOM 888 O O . ILE A 1 114 ? -5.756 3.581 -8.804 1.00 94.25 114 ILE A O 1
ATOM 892 N N . GLY A 1 115 ? -5.423 1.537 -9.651 1.00 90.56 115 GLY A N 1
ATOM 893 C CA . GLY A 1 115 ? -6.592 1.561 -10.535 1.00 90.56 115 GLY A CA 1
ATOM 894 C C . GLY A 1 115 ? -7.930 1.667 -9.794 1.00 90.56 115 GLY A C 1
ATOM 895 O O . GLY A 1 115 ? -8.909 2.141 -10.367 1.00 90.56 115 GLY A O 1
ATOM 896 N N . GLN A 1 116 ? -7.970 1.274 -8.519 1.00 90.44 116 GLN A N 1
ATOM 897 C CA . GLN A 1 116 ? -9.154 1.343 -7.655 1.00 90.44 116 GLN A CA 1
ATOM 898 C C . GLN A 1 116 ? -9.265 2.652 -6.855 1.00 90.44 116 GLN A C 1
ATOM 900 O O . GLN A 1 116 ? -10.196 2.807 -6.062 1.00 90.44 116 GLN A O 1
ATOM 905 N N . GLN A 1 117 ? -8.344 3.606 -7.035 1.00 88.62 117 GLN A N 1
ATOM 906 C CA . GLN A 1 117 ? -8.396 4.882 -6.321 1.00 88.62 117 GLN A CA 1
ATOM 907 C C . GLN A 1 117 ? -9.622 5.714 -6.724 1.00 88.62 117 GLN A C 1
ATOM 909 O O . GLN A 1 117 ? -9.930 5.883 -7.904 1.00 88.62 117 GLN A O 1
ATOM 914 N N . THR A 1 118 ? -10.291 6.300 -5.729 1.00 88.12 118 THR A N 1
ATOM 915 C CA . THR A 1 118 ? -11.442 7.204 -5.917 1.00 88.12 118 THR A CA 1
ATOM 916 C C . THR A 1 118 ? -11.036 8.624 -6.326 1.00 88.12 118 THR A C 1
ATOM 918 O O . THR A 1 118 ? -11.885 9.419 -6.730 1.00 88.12 118 THR A O 1
ATOM 921 N N . TYR A 1 119 ? -9.749 8.962 -6.230 1.00 89.12 119 TYR A N 1
ATOM 922 C CA . TYR A 1 119 ? -9.211 10.230 -6.707 1.00 89.12 119 TYR A CA 1
ATOM 923 C C . TYR A 1 119 ? -8.980 10.184 -8.217 1.00 89.12 119 TYR A C 1
ATOM 925 O O . TYR A 1 119 ? -8.338 9.268 -8.726 1.00 89.12 119 TYR A O 1
ATOM 933 N N . GLN A 1 120 ? -9.444 11.206 -8.928 1.00 86.25 120 GLN A N 1
ATOM 934 C CA . GLN A 1 120 ? -9.129 11.432 -10.338 1.00 86.25 120 GLN A CA 1
ATOM 935 C C . GLN A 1 120 ? -8.915 12.935 -10.548 1.00 86.25 120 GLN A C 1
ATOM 937 O O . GLN A 1 120 ? -9.681 13.718 -9.994 1.00 86.25 120 GLN A O 1
ATOM 942 N N . PRO A 1 121 ? -7.929 13.391 -11.341 1.00 93.62 121 PRO A N 1
ATOM 943 C CA . PRO A 1 121 ? -7.198 12.659 -12.376 1.00 93.62 121 PRO A CA 1
ATOM 944 C C . PRO A 1 121 ? -5.819 12.136 -11.927 1.00 93.62 121 PRO A C 1
ATOM 946 O O . PRO A 1 121 ? -5.042 12.868 -11.312 1.00 93.62 121 PRO A O 1
ATOM 949 N N . ILE A 1 122 ? -5.493 10.889 -12.292 1.00 95.56 122 ILE A N 1
ATOM 950 C CA . ILE A 1 122 ? -4.196 10.237 -12.017 1.00 95.56 122 ILE A CA 1
ATOM 951 C C . ILE A 1 122 ? -3.490 9.876 -13.328 1.00 95.56 122 ILE A C 1
ATOM 953 O O . ILE A 1 122 ? -4.117 9.375 -14.261 1.00 95.56 122 ILE A O 1
ATOM 957 N N . GLU A 1 123 ? -2.171 10.056 -13.374 1.00 96.69 123 GLU A N 1
ATOM 958 C CA . GLU A 1 123 ? -1.300 9.385 -14.340 1.00 96.69 123 GLU A CA 1
ATOM 959 C C . GLU A 1 123 ? -0.321 8.440 -13.635 1.00 96.69 123 GLU A C 1
ATOM 961 O O . GLU A 1 123 ? 0.124 8.700 -12.516 1.00 96.69 123 GLU A O 1
ATOM 966 N N . ILE A 1 124 ? 0.038 7.347 -14.305 1.00 97.88 124 ILE A N 1
ATOM 967 C CA . ILE A 1 124 ? 0.987 6.361 -13.786 1.00 97.88 124 ILE A CA 1
ATOM 968 C C . ILE A 1 124 ? 2.166 6.282 -14.750 1.00 97.88 124 ILE A C 1
ATOM 970 O O . ILE A 1 124 ? 1.981 5.992 -15.935 1.00 97.88 124 ILE A O 1
ATOM 974 N N . LEU A 1 125 ? 3.371 6.520 -14.236 1.00 98.12 125 LEU A N 1
ATOM 975 C CA . LEU A 1 125 ? 4.632 6.363 -14.950 1.00 98.12 125 LEU A CA 1
ATOM 976 C C . LEU A 1 125 ? 5.468 5.275 -14.277 1.00 98.12 125 LEU A C 1
ATOM 978 O O . LEU A 1 125 ? 5.945 5.445 -13.157 1.00 98.12 125 LEU A O 1
ATOM 982 N N . LEU A 1 126 ? 5.700 4.180 -14.992 1.00 98.06 126 LEU A N 1
ATOM 983 C CA . LEU A 1 126 ? 6.617 3.128 -14.583 1.00 98.06 126 LEU A CA 1
ATOM 984 C C . LEU A 1 126 ? 7.990 3.349 -15.223 1.00 98.06 126 LEU A C 1
ATOM 986 O O . LEU A 1 126 ? 8.158 3.203 -16.435 1.00 98.06 126 LEU A O 1
ATOM 990 N N . VAL A 1 127 ? 8.981 3.669 -14.398 1.00 98.25 127 VAL A N 1
ATOM 991 C CA . VAL A 1 127 ? 10.397 3.708 -14.761 1.00 98.25 127 VAL A CA 1
ATOM 992 C C . VAL A 1 127 ? 11.005 2.333 -14.497 1.00 98.25 127 VAL A C 1
ATOM 994 O O . VAL A 1 127 ? 11.328 1.974 -13.365 1.00 98.25 127 VAL A O 1
ATOM 997 N N . ASP A 1 128 ? 11.174 1.553 -15.556 1.00 97.50 128 ASP A N 1
ATOM 998 C CA . ASP A 1 128 ? 11.836 0.258 -15.488 1.00 97.50 128 ASP A CA 1
ATOM 999 C C . ASP A 1 128 ? 13.354 0.447 -15.503 1.00 97.50 128 ASP A C 1
ATOM 1001 O O . ASP A 1 128 ? 13.953 0.832 -16.507 1.00 97.50 128 ASP A O 1
ATOM 1005 N N . ASN A 1 129 ? 13.987 0.156 -14.374 1.00 97.38 129 ASN A N 1
ATOM 1006 C CA . ASN A 1 129 ? 15.406 0.332 -14.118 1.00 97.38 129 ASN A CA 1
ATOM 1007 C C . ASN A 1 129 ? 16.256 -0.836 -14.658 1.00 97.38 129 ASN A C 1
ATOM 1009 O O . ASN A 1 129 ? 17.178 -1.310 -13.994 1.00 97.38 129 ASN A O 1
ATOM 1013 N N . GLY A 1 130 ? 15.938 -1.312 -15.862 1.00 95.88 130 GLY A N 1
ATOM 1014 C CA . GLY A 1 130 ? 16.722 -2.310 -16.590 1.00 95.88 130 GLY A CA 1
ATOM 1015 C C . GLY A 1 130 ? 16.318 -3.762 -16.341 1.00 95.88 130 GLY A C 1
ATOM 1016 O O . GLY A 1 130 ? 17.199 -4.613 -16.306 1.00 95.88 130 GLY A O 1
ATOM 1017 N N . SER A 1 131 ? 15.026 -4.044 -16.172 1.00 95.31 131 SER A N 1
ATOM 1018 C CA . SER A 1 131 ? 14.496 -5.405 -16.012 1.00 95.31 131 SER A CA 1
ATOM 1019 C C . SER A 1 131 ? 14.812 -6.287 -17.222 1.00 95.31 131 SER A C 1
ATOM 1021 O O . SER A 1 131 ? 14.880 -5.805 -18.358 1.00 95.31 131 SER A O 1
ATOM 1023 N N . ASP A 1 132 ? 14.964 -7.586 -16.993 1.00 93.31 132 ASP A N 1
ATOM 1024 C CA . ASP A 1 132 ? 15.196 -8.632 -17.996 1.00 93.31 132 ASP A CA 1
ATOM 1025 C C . ASP A 1 132 ? 14.223 -9.822 -17.870 1.00 93.31 132 ASP A C 1
ATOM 1027 O O . ASP A 1 132 ? 14.301 -10.776 -18.642 1.00 93.31 132 ASP A O 1
ATOM 1031 N N . ASP A 1 133 ? 13.239 -9.715 -16.978 1.00 91.25 133 ASP A N 1
ATOM 1032 C CA . ASP A 1 133 ? 12.237 -10.739 -16.653 1.00 91.25 133 ASP A CA 1
ATOM 1033 C C . ASP A 1 133 ? 10.981 -10.737 -17.548 1.00 91.25 133 ASP A C 1
ATOM 1035 O O . ASP A 1 133 ? 10.067 -11.532 -17.348 1.00 91.25 133 ASP A O 1
ATOM 1039 N N . GLY A 1 134 ? 10.913 -9.848 -18.542 1.00 91.19 134 GLY A N 1
ATOM 1040 C CA . GLY A 1 134 ? 9.731 -9.681 -19.393 1.00 91.19 134 GLY A CA 1
ATOM 1041 C C . GLY A 1 134 ? 8.739 -8.609 -18.927 1.00 91.19 134 GLY A C 1
ATOM 1042 O O . GLY A 1 134 ? 7.743 -8.394 -19.626 1.00 91.19 134 GLY A O 1
ATOM 1043 N N . THR A 1 135 ? 9.044 -7.865 -17.851 1.00 92.81 135 THR A N 1
ATOM 1044 C CA . THR A 1 135 ? 8.221 -6.759 -17.316 1.00 92.81 135 THR A CA 1
ATOM 1045 C C . THR A 1 135 ? 7.716 -5.815 -18.413 1.00 92.81 135 THR A C 1
ATOM 1047 O O . THR A 1 135 ? 6.540 -5.462 -18.429 1.00 92.81 135 THR A O 1
ATOM 1050 N N . GLY A 1 136 ? 8.561 -5.430 -19.378 1.00 91.31 136 GLY A N 1
ATOM 1051 C CA . GLY A 1 136 ? 8.161 -4.501 -20.443 1.00 91.31 136 GLY A CA 1
ATOM 1052 C C . GLY A 1 136 ? 7.073 -5.030 -21.382 1.00 91.31 136 GLY A C 1
ATOM 1053 O O . GLY A 1 136 ? 6.139 -4.298 -21.723 1.00 91.31 136 GLY A O 1
ATOM 1054 N N . THR A 1 137 ? 7.157 -6.304 -21.777 1.00 94.19 137 THR A N 1
ATOM 1055 C CA . THR A 1 137 ? 6.119 -6.952 -22.596 1.00 94.19 137 THR A CA 1
ATOM 1056 C C . THR A 1 137 ? 4.827 -7.072 -21.801 1.00 94.19 137 THR A C 1
ATOM 1058 O O . THR A 1 137 ? 3.752 -6.751 -22.307 1.00 94.19 137 THR A O 1
ATOM 1061 N N . TRP A 1 138 ? 4.941 -7.490 -20.541 1.00 96.00 138 TRP A N 1
ATOM 1062 C CA . TRP A 1 138 ? 3.804 -7.645 -19.649 1.00 96.00 138 TRP A CA 1
ATOM 1063 C C . TRP A 1 138 ? 3.070 -6.316 -19.424 1.00 96.00 138 TRP A C 1
ATOM 1065 O O . TRP A 1 138 ? 1.880 -6.250 -19.724 1.00 96.00 138 TRP A O 1
ATOM 1075 N N . ILE A 1 139 ? 3.765 -5.242 -19.030 1.00 96.00 139 ILE A N 1
ATOM 1076 C CA . ILE A 1 139 ? 3.169 -3.911 -18.809 1.00 96.00 139 ILE A CA 1
ATOM 1077 C C . ILE A 1 139 ? 2.434 -3.407 -20.043 1.00 96.00 139 ILE A C 1
ATOM 1079 O O . ILE A 1 139 ? 1.283 -2.990 -19.940 1.00 96.00 139 ILE A O 1
ATOM 1083 N N . SER A 1 140 ? 3.066 -3.507 -21.214 1.00 92.50 140 SER A N 1
ATOM 1084 C CA . SER A 1 140 ? 2.469 -3.037 -22.468 1.00 92.50 140 SER A CA 1
ATOM 1085 C C . SER A 1 140 ? 1.161 -3.764 -22.805 1.00 92.50 140 SER A C 1
ATOM 1087 O O . SER A 1 140 ? 0.297 -3.197 -23.468 1.00 92.50 140 SER A O 1
ATOM 1089 N N . SER A 1 141 ? 1.017 -5.020 -22.366 1.00 95.62 141 SER A N 1
ATOM 1090 C CA . SER A 1 141 ? -0.169 -5.844 -22.620 1.00 95.62 141 SER A CA 1
ATOM 1091 C C . SER A 1 141 ? -1.250 -5.727 -21.541 1.00 95.62 141 SER A C 1
ATOM 1093 O O . SER A 1 141 ? -2.425 -5.606 -21.874 1.00 95.62 141 SER A O 1
ATOM 1095 N N . ALA A 1 142 ? -0.867 -5.763 -20.263 1.00 95.75 142 ALA A N 1
ATOM 1096 C CA . ALA A 1 142 ? -1.789 -5.852 -19.134 1.00 95.75 142 ALA A CA 1
ATOM 1097 C C . ALA A 1 142 ? -2.226 -4.476 -18.610 1.00 95.75 142 ALA A C 1
ATOM 1099 O O . ALA A 1 142 ? -3.346 -4.339 -18.128 1.00 95.75 142 ALA A O 1
ATOM 1100 N N . TYR A 1 143 ? -1.372 -3.456 -18.744 1.00 96.69 143 TYR A N 1
ATOM 1101 C CA . TYR A 1 143 ? -1.611 -2.110 -18.220 1.00 96.69 143 TYR A CA 1
ATOM 1102 C C . TYR A 1 143 ? -1.312 -1.038 -19.280 1.00 96.69 143 TYR A C 1
ATOM 1104 O O . TYR A 1 143 ? -0.440 -0.190 -19.073 1.00 96.69 143 TYR A O 1
ATOM 1112 N N . PRO A 1 144 ? -2.024 -1.033 -20.424 1.00 95.56 144 PRO A N 1
ATOM 1113 C CA . PRO A 1 144 ? -1.761 -0.105 -21.530 1.00 95.56 144 PRO A CA 1
ATOM 1114 C C . PRO A 1 144 ? -1.931 1.380 -21.159 1.00 95.56 144 PRO A C 1
ATOM 1116 O O . PRO A 1 144 ? -1.444 2.255 -21.871 1.00 95.56 144 PRO A O 1
ATOM 1119 N N . GLN A 1 145 ? -2.619 1.675 -20.054 1.00 94.44 145 GLN A N 1
ATOM 1120 C CA . GLN A 1 145 ? -2.774 3.016 -19.493 1.00 94.44 145 GLN A CA 1
ATOM 1121 C C . GLN A 1 145 ? -1.524 3.533 -18.760 1.00 94.44 145 GLN A C 1
ATOM 1123 O O . GLN A 1 145 ? -1.420 4.732 -18.509 1.00 94.44 145 GLN A O 1
ATOM 1128 N N . VAL A 1 146 ? -0.587 2.655 -18.390 1.00 97.19 146 VAL A N 1
ATOM 1129 C CA . VAL A 1 146 ? 0.644 3.027 -17.683 1.00 97.19 146 VAL A CA 1
ATOM 1130 C C . VAL A 1 146 ? 1.669 3.531 -18.694 1.00 97.19 146 VAL A C 1
ATOM 1132 O O . VAL A 1 146 ? 2.058 2.819 -19.621 1.00 97.19 146 VAL A O 1
ATOM 1135 N N . LYS A 1 147 ? 2.170 4.756 -18.499 1.00 97.38 147 LYS A N 1
ATOM 1136 C CA . LYS A 1 147 ? 3.331 5.247 -19.247 1.00 97.38 147 LYS A CA 1
ATOM 1137 C C . LYS A 1 147 ? 4.538 4.404 -18.835 1.00 97.38 147 LYS A C 1
ATOM 1139 O O . LYS A 1 147 ? 4.902 4.378 -17.666 1.00 97.38 147 LYS A O 1
ATOM 1144 N N . TYR A 1 148 ? 5.169 3.720 -19.781 1.00 97.12 148 TYR A N 1
ATOM 1145 C CA . TYR A 1 148 ? 6.312 2.847 -19.509 1.00 97.12 148 TYR A CA 1
ATOM 1146 C C . TYR A 1 148 ? 7.612 3.457 -20.042 1.00 97.12 148 TYR A C 1
ATOM 1148 O O . TYR A 1 148 ? 7.722 3.788 -21.224 1.00 97.12 148 TYR A O 1
ATOM 1156 N N . HIS A 1 149 ? 8.615 3.599 -19.174 1.00 96.88 149 HIS A N 1
ATOM 1157 C CA . HIS A 1 149 ? 9.932 4.124 -19.516 1.00 96.88 149 HIS A CA 1
ATOM 1158 C C . HIS A 1 149 ? 11.046 3.183 -19.053 1.00 96.88 149 HIS A C 1
ATOM 1160 O O . HIS A 1 149 ? 11.401 3.155 -17.879 1.00 96.88 149 HIS A O 1
ATOM 1166 N N . ARG A 1 150 ? 11.643 2.441 -19.991 1.00 96.25 150 ARG A N 1
ATOM 1167 C CA . ARG A 1 150 ? 12.759 1.534 -19.702 1.00 96.25 150 ARG A CA 1
ATOM 1168 C C . ARG A 1 150 ? 14.112 2.229 -19.806 1.00 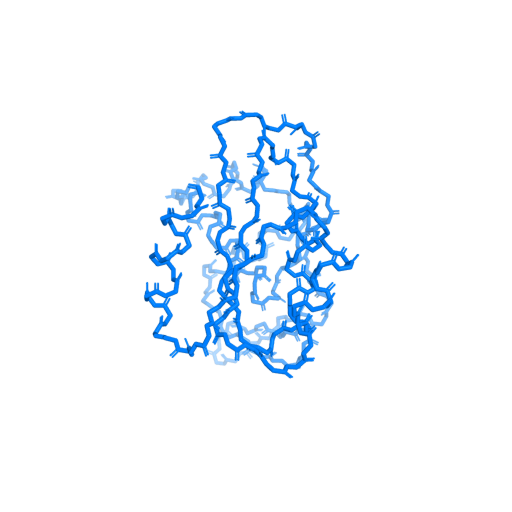96.25 150 ARG A C 1
ATOM 1170 O O . ARG A 1 150 ? 14.437 2.837 -20.824 1.00 96.25 150 ARG A O 1
ATOM 1177 N N . LEU A 1 151 ? 14.929 2.051 -18.777 1.00 96.69 151 LEU A N 1
ATOM 1178 C CA . LEU A 1 151 ? 16.338 2.410 -18.747 1.00 96.69 151 LEU A CA 1
ATOM 1179 C C . LEU A 1 151 ? 17.181 1.257 -19.284 1.00 96.69 151 LEU A C 1
ATOM 1181 O O . LEU A 1 151 ? 16.977 0.095 -18.941 1.00 96.69 151 LEU A O 1
ATOM 1185 N N . MET A 1 152 ? 18.160 1.588 -20.125 1.00 92.06 152 MET A N 1
ATOM 1186 C CA . MET A 1 152 ? 19.036 0.579 -20.731 1.00 92.06 152 MET A CA 1
ATOM 1187 C C . MET A 1 152 ? 20.122 0.063 -19.795 1.00 92.06 152 MET A C 1
ATOM 1189 O O . MET A 1 152 ? 20.721 -0.978 -20.043 1.00 92.06 152 MET A O 1
ATOM 1193 N N . THR A 1 153 ? 20.384 0.788 -18.717 1.00 91.19 153 THR A N 1
ATOM 1194 C CA . THR A 1 153 ? 21.324 0.391 -17.679 1.00 91.19 153 THR A CA 1
ATOM 1195 C C . THR A 1 153 ? 20.717 0.788 -16.352 1.00 91.19 153 THR A C 1
ATOM 1197 O O . THR A 1 153 ? 20.219 1.909 -16.220 1.00 91.19 153 THR A O 1
ATOM 1200 N N . SER A 1 154 ? 20.765 -0.121 -15.383 1.00 93.81 154 SER A N 1
ATOM 1201 C CA . SER A 1 154 ? 20.290 0.153 -14.035 1.00 93.81 154 SER A CA 1
ATOM 1202 C C . SER A 1 154 ? 21.066 1.323 -13.432 1.00 93.81 154 SER A C 1
ATOM 1204 O O . SER A 1 154 ? 22.300 1.335 -13.425 1.00 93.81 154 SER A O 1
ATOM 1206 N N . VAL A 1 155 ? 20.345 2.300 -12.903 1.00 96.94 155 VAL A N 1
ATOM 1207 C CA . VAL A 1 155 ? 20.893 3.434 -12.158 1.00 96.94 155 VAL A CA 1
ATOM 1208 C C . VAL A 1 155 ? 20.476 3.358 -10.691 1.00 96.94 155 VAL A C 1
ATOM 1210 O O . VAL A 1 155 ? 19.697 2.492 -10.293 1.00 96.94 155 VAL A O 1
ATOM 1213 N N . SER A 1 156 ? 20.991 4.267 -9.861 1.00 97.19 156 SER A N 1
ATOM 1214 C CA . SER A 1 156 ? 20.514 4.390 -8.483 1.00 97.19 156 SER A CA 1
ATOM 1215 C C . SER A 1 156 ? 19.025 4.740 -8.446 1.00 97.19 156 SER A C 1
ATOM 1217 O O . SER A 1 156 ? 18.525 5.461 -9.313 1.00 97.19 156 SER A O 1
ATOM 1219 N N . PHE A 1 157 ? 18.330 4.287 -7.401 1.00 94.12 157 PHE A N 1
ATOM 1220 C CA . PHE A 1 157 ? 16.909 4.573 -7.194 1.00 94.12 157 PHE A CA 1
ATOM 1221 C C . PHE A 1 157 ? 16.592 6.072 -7.312 1.00 94.12 157 PHE A C 1
ATOM 1223 O O . PHE A 1 157 ? 15.724 6.461 -8.084 1.00 94.12 157 PHE A O 1
ATOM 1230 N N . SER A 1 158 ? 17.370 6.932 -6.645 1.00 97.31 158 SER A N 1
ATOM 1231 C CA . SER A 1 158 ? 17.186 8.388 -6.706 1.00 97.31 158 SER A CA 1
ATOM 1232 C C . SER A 1 158 ? 17.314 8.947 -8.125 1.00 97.31 158 SER A C 1
ATOM 1234 O O . SER A 1 158 ? 16.575 9.852 -8.500 1.00 97.31 158 SER A O 1
ATOM 1236 N N . LYS A 1 159 ? 18.227 8.400 -8.939 1.00 97.62 159 LYS A N 1
ATOM 1237 C CA . LYS A 1 159 ? 18.372 8.822 -10.335 1.00 97.62 159 LYS A CA 1
ATOM 1238 C C . LYS A 1 159 ? 17.174 8.376 -11.174 1.00 97.62 159 LYS A C 1
ATOM 1240 O O . LYS A 1 159 ? 16.694 9.165 -11.978 1.00 97.62 159 LYS A O 1
ATOM 1245 N N . ALA A 1 160 ? 16.679 7.157 -10.971 1.00 97.69 160 ALA A N 1
ATOM 1246 C CA . ALA A 1 160 ? 15.481 6.668 -11.651 1.00 97.69 160 ALA A CA 1
ATOM 1247 C C . ALA A 1 160 ? 14.231 7.491 -11.283 1.00 97.69 160 ALA A C 1
ATOM 1249 O O . ALA A 1 160 ? 13.456 7.836 -12.170 1.00 97.69 160 ALA A O 1
ATOM 1250 N N . ILE A 1 161 ? 14.084 7.886 -10.012 1.00 97.31 161 ILE A N 1
ATOM 1251 C CA . ILE A 1 161 ? 13.008 8.782 -9.560 1.00 97.31 161 ILE A CA 1
ATOM 1252 C C . ILE A 1 161 ? 13.092 10.140 -10.257 1.00 97.31 161 ILE A C 1
ATOM 1254 O O . ILE A 1 161 ? 12.097 10.588 -10.814 1.00 97.31 161 ILE A O 1
ATOM 1258 N N . ASN A 1 162 ? 14.271 10.770 -10.289 1.00 98.12 162 ASN A N 1
ATOM 1259 C CA . ASN A 1 162 ? 14.439 12.064 -10.958 1.00 98.12 162 ASN A CA 1
ATOM 1260 C C . ASN A 1 162 ? 14.107 11.986 -12.455 1.00 98.12 162 ASN A C 1
ATOM 1262 O O . ASN A 1 162 ? 13.434 12.866 -12.976 1.00 98.12 162 ASN A O 1
ATOM 1266 N N . ILE A 1 163 ? 14.510 10.903 -13.131 1.00 98.00 163 ILE A N 1
ATOM 1267 C CA . ILE A 1 163 ? 14.123 10.655 -14.528 1.00 98.00 163 ILE A CA 1
ATOM 1268 C C . ILE A 1 163 ? 12.600 10.526 -14.661 1.00 98.00 163 ILE A C 1
ATOM 1270 O O . ILE A 1 163 ? 12.031 10.996 -15.643 1.00 98.00 163 ILE A O 1
ATOM 1274 N N . GLY A 1 164 ? 11.943 9.888 -13.691 1.00 97.88 164 GLY A N 1
ATOM 1275 C CA . GLY A 1 164 ? 10.488 9.819 -13.630 1.00 97.88 164 GLY A CA 1
ATOM 1276 C C . GLY A 1 164 ? 9.845 11.200 -13.509 1.00 97.88 164 GLY A C 1
ATOM 1277 O O . GLY A 1 164 ? 8.945 11.510 -14.277 1.00 97.88 164 GLY A O 1
ATOM 1278 N N . VAL A 1 165 ? 10.358 12.051 -12.616 1.00 97.56 165 VAL A N 1
ATOM 1279 C CA . VAL A 1 165 ? 9.865 13.428 -12.412 1.00 97.56 165 VAL A CA 1
ATOM 1280 C C . VAL A 1 165 ? 10.034 14.282 -13.670 1.00 97.56 165 VAL A C 1
ATOM 1282 O O . VAL A 1 165 ? 9.171 15.084 -13.994 1.00 97.56 165 VAL A O 1
ATOM 1285 N N . GLU A 1 166 ? 11.122 14.102 -14.419 1.00 97.38 166 GLU A N 1
ATOM 1286 C CA . GLU A 1 166 ? 11.333 14.797 -15.697 1.00 97.38 166 GLU A CA 1
ATOM 1287 C C . GLU A 1 166 ? 10.373 14.337 -16.815 1.00 97.38 166 GLU A C 1
ATOM 1289 O O . GLU A 1 166 ? 10.287 14.988 -17.858 1.00 97.38 166 GLU A O 1
ATOM 1294 N N . LYS A 1 167 ? 9.695 13.195 -16.642 1.00 94.81 167 LYS A N 1
ATOM 1295 C CA . LYS A 1 167 ? 8.861 12.535 -17.663 1.00 94.81 167 LYS A CA 1
ATOM 1296 C C . LYS A 1 167 ? 7.367 12.523 -17.352 1.00 94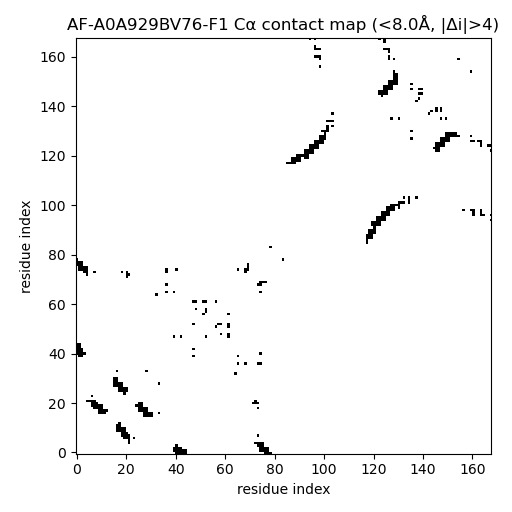.81 167 LYS A C 1
ATOM 1298 O O . LYS A 1 167 ? 6.600 12.102 -18.226 1.00 94.81 167 LYS A O 1
ATOM 1303 N N . SER A 1 168 ? 6.982 12.914 -16.140 1.00 88.88 168 SER A N 1
ATOM 1304 C CA . SER A 1 168 ? 5.592 13.149 -15.740 1.00 88.88 168 SER A CA 1
ATOM 1305 C C . SER A 1 168 ? 5.103 14.484 -16.281 1.00 88.88 168 SER A C 1
ATOM 1307 O O . SER A 1 168 ? 5.747 15.503 -15.943 1.00 88.88 168 SER A O 1
#

Nearest PDB structures (foldseek):
  6p61-assembly2_B  TM=9.102E-01  e=2.564E-03  Leptospira borgpetersenii serovar Hardjo-bovis str. JB197
  6p61-assembly3_C  TM=9.111E-01  e=5.562E-03  Leptospira borgpetersenii serovar Hardjo-bovis str. JB197
  6nqt-assembly3_F  TM=7.067E-01  e=1.131E-02  Homo sapiens
  6nqt-assembly3_E-2  TM=6.075E-01  e=2.455E-02  Homo sapiens
  5c37-assembly1_A  TM=3.293E-01  e=3.694E-01  Homo sapiens

Radius of gyration: 21.86 Å; Cα contacts (8 Å, |Δi|>4): 237; chains: 1; bounding box: 39×36×59 Å